Protein AF-D4D6W4-F1 (afdb_monomer_lite)

pLDDT: mean 74.92, std 17.28, range [34.22, 93.06]

Radius of gyration: 19.96 Å; chains: 1; bounding box: 44×34×54 Å

Organism: Trichophyton verrucosum (strain HKI 0517) (NCBI:txid663202)

Structure (mmCIF, N/CA/C/O backbone):
data_AF-D4D6W4-F1
#
_entry.id   AF-D4D6W4-F1
#
loop_
_atom_site.group_PDB
_atom_site.id
_atom_site.type_symbol
_atom_site.label_atom_id
_atom_site.label_alt_id
_atom_site.label_comp_id
_atom_site.label_asym_id
_atom_site.label_entity_id
_atom_site.label_seq_id
_atom_site.pdbx_PDB_ins_code
_atom_site.Cartn_x
_atom_site.Cartn_y
_atom_site.Cartn_z
_atom_site.occupancy
_atom_site.B_iso_or_equiv
_atom_site.auth_seq_id
_atom_site.auth_comp_id
_atom_site.auth_asym_id
_atom_site.auth_atom_id
_atom_site.pdbx_PDB_model_num
ATOM 1 N N . MET A 1 1 ? 13.815 -13.291 -10.326 1.00 60.91 1 MET A N 1
ATOM 2 C CA . MET A 1 1 ? 14.843 -12.905 -11.317 1.00 60.91 1 MET A CA 1
ATOM 3 C C . MET A 1 1 ? 14.920 -13.856 -12.507 1.00 60.91 1 MET A C 1
ATOM 5 O O . MET A 1 1 ? 14.895 -13.365 -13.626 1.00 60.91 1 MET A O 1
ATOM 9 N N . ALA A 1 2 ? 14.880 -15.183 -12.308 1.00 66.25 2 ALA A N 1
ATOM 10 C CA . ALA A 1 2 ? 14.905 -16.160 -13.410 1.00 66.25 2 ALA A CA 1
ATOM 11 C C . ALA A 1 2 ? 13.793 -15.969 -14.466 1.00 66.25 2 ALA A C 1
ATOM 13 O O . ALA A 1 2 ? 14.072 -16.048 -15.654 1.00 66.25 2 ALA A O 1
ATOM 14 N N . ARG A 1 3 ? 12.562 -15.614 -14.055 1.00 74.19 3 ARG A N 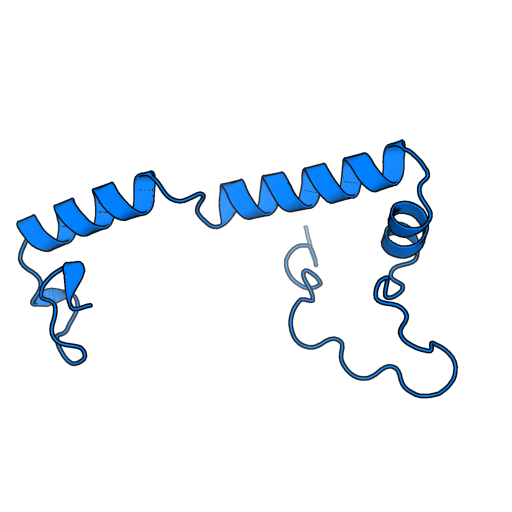1
ATOM 15 C CA . ARG A 1 3 ? 11.444 -15.339 -14.985 1.00 74.19 3 ARG A CA 1
ATOM 16 C C . ARG A 1 3 ? 11.747 -14.235 -16.008 1.00 74.19 3 ARG A C 1
ATOM 18 O O . ARG A 1 3 ? 11.245 -14.289 -17.121 1.00 74.19 3 ARG A O 1
ATOM 25 N N . PHE A 1 4 ? 12.560 -13.252 -15.626 1.00 78.50 4 PHE A N 1
ATOM 26 C CA . PHE A 1 4 ? 12.939 -12.118 -16.474 1.00 78.50 4 PHE A CA 1
ATOM 27 C C . PHE A 1 4 ? 14.383 -12.224 -16.983 1.00 78.50 4 PHE A C 1
ATOM 29 O O . PHE A 1 4 ? 14.873 -11.297 -17.619 1.00 78.50 4 PHE A O 1
ATOM 36 N N . HIS A 1 5 ? 15.052 -13.358 -16.730 1.00 78.56 5 HIS A N 1
ATOM 37 C CA . HIS A 1 5 ? 16.430 -13.623 -17.151 1.00 78.56 5 HIS A CA 1
ATOM 38 C C . HIS A 1 5 ? 17.409 -12.512 -16.722 1.00 78.56 5 HIS A C 1
ATOM 40 O O . HIS A 1 5 ? 18.282 -12.110 -17.484 1.00 78.56 5 HIS A O 1
ATOM 46 N N . ILE A 1 6 ? 17.237 -11.992 -15.502 1.00 84.00 6 ILE A N 1
ATOM 47 C CA . ILE A 1 6 ? 18.109 -10.971 -14.902 1.00 84.00 6 ILE A CA 1
ATOM 48 C C . ILE A 1 6 ? 19.056 -11.663 -13.918 1.00 84.00 6 ILE A C 1
ATOM 50 O O . ILE A 1 6 ? 18.612 -12.483 -13.108 1.00 84.00 6 ILE A O 1
ATOM 54 N N . HIS A 1 7 ? 20.350 -11.346 -13.980 1.00 81.19 7 HIS A N 1
ATOM 55 C CA . HIS A 1 7 ? 21.333 -11.851 -13.022 1.00 81.19 7 HIS A CA 1
ATOM 56 C C . HIS A 1 7 ? 21.209 -11.080 -11.691 1.00 81.19 7 HIS A C 1
ATOM 58 O O . HIS A 1 7 ? 21.040 -9.867 -11.708 1.00 81.19 7 HIS A O 1
ATOM 64 N N . PRO A 1 8 ? 21.289 -11.718 -10.511 1.00 80.25 8 PRO A N 1
ATOM 65 C CA . PRO A 1 8 ? 21.073 -11.030 -9.231 1.00 80.25 8 PRO A CA 1
ATOM 66 C C . PRO A 1 8 ? 22.081 -9.911 -8.916 1.00 80.25 8 PRO A C 1
ATOM 68 O O . PRO A 1 8 ?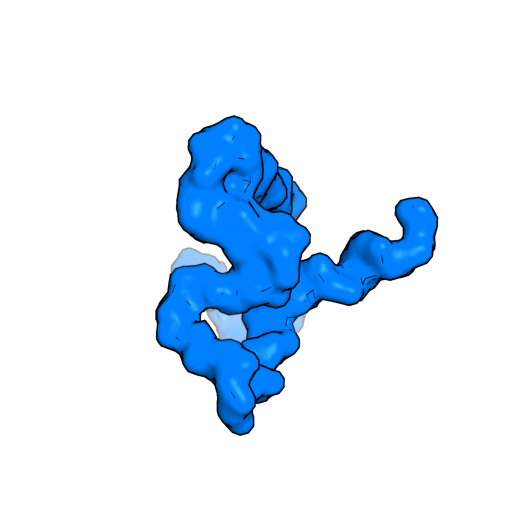 21.790 -9.074 -8.069 1.00 80.25 8 PRO A O 1
ATOM 71 N N . THR A 1 9 ? 23.243 -9.883 -9.574 1.00 85.25 9 THR A N 1
ATOM 72 C CA . THR A 1 9 ? 24.276 -8.847 -9.376 1.00 85.25 9 THR A CA 1
ATOM 73 C C . THR A 1 9 ? 24.292 -7.763 -10.456 1.00 85.25 9 THR A C 1
ATOM 75 O O . THR A 1 9 ? 25.142 -6.882 -10.386 1.00 85.25 9 THR A O 1
ATOM 78 N N . SER A 1 10 ? 23.430 -7.836 -11.477 1.00 79.50 10 SER A N 1
ATOM 79 C CA . SER A 1 10 ? 23.422 -6.840 -12.558 1.00 79.50 10 SER A CA 1
ATOM 80 C C . SER A 1 10 ? 22.861 -5.503 -12.078 1.00 79.50 10 SER A C 1
ATOM 82 O O . SER A 1 10 ? 21.882 -5.472 -11.325 1.00 79.50 10 SER A O 1
ATOM 84 N N . THR A 1 11 ? 23.446 -4.404 -12.550 1.00 82.62 11 THR A N 1
ATOM 85 C CA . THR A 1 11 ? 23.047 -3.045 -12.159 1.00 82.62 11 THR A CA 1
ATOM 86 C C . THR A 1 11 ? 21.815 -2.589 -12.947 1.00 82.62 11 THR A C 1
ATOM 88 O O . THR A 1 11 ? 21.590 -3.017 -14.075 1.00 82.62 11 THR A O 1
ATOM 91 N N . VAL A 1 12 ? 21.014 -1.670 -12.390 1.00 81.19 12 VAL A N 1
ATOM 92 C CA . VAL A 1 12 ? 19.781 -1.158 -13.032 1.00 81.19 12 VAL A CA 1
ATOM 93 C C . VAL A 1 12 ? 20.040 -0.574 -14.431 1.00 81.19 12 VAL A C 1
ATOM 95 O O . VAL A 1 12 ? 19.200 -0.715 -15.315 1.00 81.19 12 VAL A O 1
ATOM 98 N N . GLY A 1 13 ? 21.207 0.040 -14.649 1.00 81.69 13 GLY A N 1
ATOM 99 C CA . GLY A 1 13 ? 21.585 0.626 -15.941 1.00 81.69 13 GLY A CA 1
ATOM 100 C C . GLY A 1 13 ? 21.986 -0.381 -17.026 1.00 81.69 13 GLY A C 1
ATOM 101 O O . GLY A 1 13 ? 22.061 -0.006 -18.189 1.00 81.69 13 GLY A O 1
ATOM 102 N N . GLU A 1 14 ? 22.232 -1.644 -16.675 1.00 84.19 14 GLU A N 1
ATOM 103 C CA 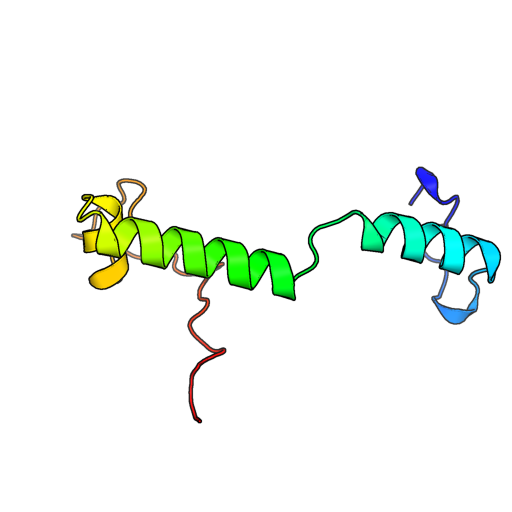. GLU A 1 14 ? 22.674 -2.694 -17.610 1.00 84.19 14 GLU A CA 1
ATOM 104 C C . GLU A 1 14 ? 21.494 -3.467 -18.222 1.00 84.19 14 GLU A C 1
ATOM 106 O O . GLU A 1 14 ? 21.678 -4.348 -19.062 1.00 84.19 14 GLU A O 1
ATOM 111 N N . LEU A 1 15 ? 20.269 -3.159 -17.791 1.00 83.94 15 LEU A N 1
ATOM 112 C CA . LEU A 1 15 ? 19.066 -3.857 -18.218 1.00 83.94 15 LEU A CA 1
ATOM 113 C C . LEU A 1 15 ? 18.652 -3.422 -19.626 1.00 83.94 15 LEU A C 1
ATOM 115 O O . LEU A 1 15 ? 18.524 -2.234 -19.926 1.00 83.94 15 LEU A O 1
ATOM 119 N N . ALA A 1 16 ? 18.365 -4.398 -20.487 1.00 87.56 16 ALA A N 1
ATOM 120 C CA . ALA A 1 16 ? 17.849 -4.116 -21.818 1.00 87.56 16 ALA A CA 1
ATOM 121 C C . ALA A 1 16 ? 16.432 -3.524 -21.734 1.00 87.56 16 ALA A C 1
ATOM 123 O O . ALA A 1 16 ? 15.602 -3.975 -20.942 1.00 87.56 16 ALA A O 1
ATOM 124 N N . THR A 1 17 ? 16.099 -2.581 -22.620 1.00 86.56 17 THR A N 1
ATOM 125 C CA . THR A 1 17 ? 14.784 -1.908 -22.645 1.00 86.56 17 THR A CA 1
ATOM 126 C C . THR A 1 17 ? 13.613 -2.894 -22.710 1.00 86.56 17 THR A C 1
ATOM 128 O O . THR A 1 17 ? 12.582 -2.679 -22.081 1.00 86.56 17 THR A O 1
ATOM 131 N N . ARG A 1 18 ? 13.783 -4.026 -23.404 1.00 86.69 18 ARG A N 1
ATOM 132 C CA . ARG A 1 18 ? 12.786 -5.105 -23.458 1.00 86.69 18 ARG A CA 1
ATOM 133 C C . ARG A 1 18 ? 12.496 -5.710 -22.080 1.00 86.69 18 ARG A C 1
ATOM 135 O O . ARG A 1 18 ? 11.336 -5.894 -21.735 1.00 86.69 18 ARG A O 1
ATOM 142 N N . GLN A 1 19 ? 13.533 -5.970 -21.284 1.00 85.56 19 GLN A N 1
ATOM 143 C CA . GLN A 1 19 ? 13.379 -6.518 -19.933 1.00 85.56 19 GLN A CA 1
ATOM 144 C C . GLN A 1 19 ? 12.669 -5.519 -19.018 1.00 85.56 19 GLN A C 1
ATOM 146 O O . GLN A 1 19 ? 11.833 -5.910 -18.209 1.00 85.56 19 GLN A O 1
ATOM 151 N N . VAL A 1 20 ? 12.959 -4.224 -19.178 1.00 86.56 20 VAL A N 1
ATOM 152 C CA . VAL A 1 20 ? 12.267 -3.157 -18.445 1.00 86.56 20 VAL A CA 1
ATOM 153 C C . VAL A 1 20 ? 10.776 -3.144 -18.787 1.00 86.56 20 VAL A C 1
ATOM 155 O O . VAL A 1 20 ? 9.948 -3.107 -17.879 1.00 86.56 20 VAL A O 1
ATOM 158 N N . LEU A 1 21 ? 10.413 -3.250 -20.068 1.00 88.75 21 LEU A N 1
ATOM 159 C CA . LEU A 1 21 ? 9.010 -3.308 -20.490 1.00 88.75 21 LEU A CA 1
ATOM 160 C C . LEU A 1 21 ? 8.284 -4.533 -19.914 1.00 88.75 21 LEU A C 1
ATOM 162 O O . LEU A 1 21 ? 7.209 -4.386 -19.330 1.00 88.75 21 LEU A O 1
ATOM 166 N N . ASP A 1 22 ? 8.901 -5.713 -19.981 1.00 87.12 22 ASP A N 1
ATOM 167 C CA . ASP A 1 22 ? 8.337 -6.945 -19.418 1.00 87.12 22 ASP A CA 1
ATOM 168 C C . ASP A 1 22 ? 8.120 -6.835 -17.895 1.00 87.12 22 ASP A C 1
ATOM 170 O O . ASP A 1 22 ? 7.101 -7.292 -17.365 1.00 87.12 22 ASP A O 1
ATOM 174 N N . LEU A 1 23 ? 9.047 -6.184 -17.181 1.00 86.00 23 LEU A N 1
ATOM 175 C CA . LEU A 1 23 ? 8.899 -5.885 -15.755 1.00 86.00 23 LEU A CA 1
ATOM 176 C C . LEU A 1 23 ? 7.737 -4.922 -15.502 1.00 86.00 23 LEU A C 1
ATOM 178 O O . LEU A 1 23 ? 6.907 -5.195 -14.637 1.00 86.00 23 LEU A O 1
ATOM 182 N N . THR A 1 24 ? 7.636 -3.828 -16.260 1.00 85.81 24 THR A N 1
ATOM 183 C CA . THR A 1 24 ? 6.544 -2.855 -16.085 1.00 85.81 24 THR A CA 1
ATOM 184 C C . THR A 1 24 ? 5.169 -3.472 -16.339 1.00 85.81 24 THR A C 1
ATOM 186 O O . THR A 1 24 ? 4.255 -3.239 -15.550 1.00 85.81 24 THR A O 1
ATOM 189 N N . GLY A 1 25 ? 5.031 -4.335 -17.352 1.00 85.56 25 GLY A N 1
ATOM 190 C CA . GLY A 1 25 ? 3.787 -5.064 -17.617 1.00 85.56 25 GLY A CA 1
ATOM 191 C C . GLY A 1 25 ? 3.450 -6.106 -16.544 1.00 85.56 25 GLY A C 1
ATOM 192 O O . GLY A 1 25 ? 2.284 -6.366 -16.253 1.00 85.56 25 GLY A O 1
ATOM 193 N N . ALA A 1 26 ? 4.454 -6.701 -15.897 1.00 84.56 26 ALA A N 1
ATOM 194 C CA . ALA A 1 26 ? 4.214 -7.574 -14.753 1.00 84.56 26 ALA A CA 1
ATOM 195 C C . ALA A 1 26 ? 3.795 -6.792 -13.498 1.00 84.56 26 ALA A C 1
ATOM 197 O O . ALA A 1 26 ? 2.936 -7.263 -12.751 1.00 84.56 26 ALA A O 1
ATOM 198 N N . LEU A 1 27 ? 4.382 -5.613 -13.279 1.00 83.38 27 LEU A N 1
ATOM 199 C CA . LEU A 1 27 ? 4.077 -4.741 -12.147 1.00 83.38 27 LEU A CA 1
ATOM 200 C C . LEU A 1 27 ? 2.679 -4.129 -12.256 1.00 83.38 27 LEU A C 1
ATOM 202 O O . LEU A 1 27 ? 1.979 -4.076 -11.252 1.00 83.38 27 LEU A O 1
ATOM 206 N N . SER A 1 28 ? 2.229 -3.745 -13.453 1.00 81.25 28 SER A N 1
ATOM 207 C CA . SER A 1 28 ? 0.888 -3.175 -13.653 1.00 81.25 28 SER A CA 1
ATOM 208 C C . SER A 1 28 ? -0.249 -4.135 -13.289 1.00 81.25 28 SER A C 1
ATOM 210 O O . SER A 1 28 ? -1.333 -3.696 -12.924 1.00 81.25 28 SER A O 1
ATOM 212 N N . ASN A 1 29 ? -0.011 -5.446 -13.380 1.00 80.44 29 ASN A N 1
ATOM 213 C CA . ASN A 1 29 ? -0.984 -6.469 -12.985 1.00 80.44 29 ASN A CA 1
ATOM 214 C C . ASN A 1 29 ? -1.030 -6.698 -11.470 1.00 80.44 29 ASN A C 1
ATOM 216 O O . ASN A 1 29 ? -1.957 -7.328 -10.958 1.00 80.44 29 ASN A O 1
ATOM 220 N N . MET A 1 30 ? -0.015 -6.236 -10.744 1.00 78.88 30 MET A N 1
ATOM 221 C CA . MET A 1 30 ? 0.019 -6.325 -9.296 1.00 78.88 30 MET A CA 1
ATOM 222 C C . MET A 1 30 ? -0.680 -5.105 -8.710 1.00 78.88 30 MET A C 1
ATOM 224 O O . MET A 1 30 ? -0.510 -3.981 -9.172 1.00 78.88 30 MET A O 1
ATOM 228 N N . LYS A 1 31 ? -1.448 -5.315 -7.642 1.00 72.62 31 LYS A N 1
ATOM 229 C CA . LYS A 1 31 ? -1.890 -4.202 -6.805 1.00 72.62 31 LYS A CA 1
ATOM 230 C C . LYS A 1 31 ? -0.634 -3.643 -6.141 1.00 72.62 31 LYS A C 1
ATOM 232 O O . LYS A 1 31 ? -0.066 -4.293 -5.268 1.00 72.62 31 LYS A O 1
ATOM 237 N N . ILE A 1 32 ? -0.141 -2.506 -6.615 1.00 82.81 32 ILE A N 1
ATOM 238 C CA . ILE A 1 32 ? 1.048 -1.864 -6.049 1.00 82.81 32 ILE A CA 1
ATOM 239 C C . ILE A 1 32 ? 0.638 -1.081 -4.797 1.00 82.81 32 ILE A C 1
ATOM 241 O O . ILE A 1 32 ? -0.536 -0.793 -4.561 1.00 82.81 32 ILE A O 1
ATOM 245 N N . GLU A 1 33 ? 1.639 -0.770 -3.981 1.00 74.75 33 GLU A N 1
ATOM 246 C CA . GLU A 1 33 ? 1.618 -0.068 -2.700 1.00 74.75 33 GLU A CA 1
ATOM 247 C C . GLU A 1 33 ? 0.432 0.869 -2.453 1.00 74.75 33 GLU A C 1
ATOM 249 O O . GLU A 1 33 ? -0.195 0.770 -1.403 1.00 74.75 33 GLU A O 1
ATOM 254 N N . ASN A 1 34 ? 0.103 1.772 -3.377 1.00 77.81 34 ASN A N 1
ATOM 255 C CA . ASN A 1 34 ? -0.967 2.745 -3.155 1.00 77.81 34 ASN A CA 1
ATOM 256 C C . ASN A 1 34 ? -2.361 2.113 -3.164 1.00 77.81 34 ASN A C 1
ATOM 258 O O . ASN A 1 34 ? -3.183 2.439 -2.306 1.00 77.81 34 ASN A O 1
ATOM 262 N N . ASP A 1 35 ? -2.618 1.178 -4.071 1.00 83.44 35 ASP A N 1
ATOM 263 C CA . ASP A 1 35 ? -3.913 0.506 -4.147 1.00 83.44 35 ASP A CA 1
ATOM 264 C C . ASP A 1 35 ? -4.058 -0.534 -3.036 1.00 83.44 35 ASP A C 1
ATOM 266 O O . ASP A 1 35 ? -5.120 -0.628 -2.422 1.00 83.44 35 ASP A O 1
ATOM 270 N N . LEU A 1 36 ? -2.970 -1.222 -2.670 1.00 85.69 36 LEU A N 1
ATOM 271 C CA . LEU A 1 36 ? -2.953 -2.094 -1.490 1.00 85.69 36 LEU A CA 1
ATOM 272 C C . LEU A 1 36 ? -3.197 -1.315 -0.194 1.00 85.69 36 LEU A C 1
ATOM 274 O O . LEU A 1 36 ? -3.970 -1.760 0.654 1.00 85.69 36 LEU A O 1
ATOM 278 N N . LYS A 1 37 ? -2.575 -0.140 -0.030 1.00 86.06 37 LYS A N 1
ATOM 279 C CA . LYS A 1 37 ? -2.806 0.730 1.135 1.00 86.06 37 LYS A CA 1
ATOM 280 C C . LYS A 1 37 ? -4.269 1.158 1.212 1.00 86.06 37 LYS A C 1
ATOM 282 O O . LYS A 1 37 ? -4.866 1.059 2.282 1.00 86.06 37 LYS A O 1
ATOM 287 N N . ARG A 1 38 ? -4.862 1.586 0.091 1.00 88.88 38 ARG A N 1
ATOM 288 C CA . ARG A 1 38 ? -6.289 1.948 0.016 1.00 88.88 38 ARG A CA 1
ATOM 289 C C . ARG A 1 38 ? -7.186 0.770 0.391 1.00 88.88 38 ARG A C 1
ATOM 291 O O . ARG A 1 38 ? -8.016 0.910 1.283 1.00 88.88 38 ARG A O 1
ATOM 298 N N . GLU A 1 39 ? -6.948 -0.402 -0.190 1.00 89.75 39 GLU A N 1
ATOM 299 C CA . GLU A 1 39 ? -7.714 -1.619 0.095 1.00 89.75 39 GLU A CA 1
ATOM 300 C C . GLU A 1 39 ? -7.625 -2.030 1.574 1.00 89.75 39 GLU A C 1
ATOM 302 O O . GLU A 1 39 ? -8.635 -2.367 2.194 1.00 89.75 39 GLU A O 1
ATOM 307 N N . ILE A 1 40 ? -6.440 -1.963 2.187 1.00 89.00 40 ILE A N 1
ATOM 308 C CA . ILE A 1 40 ? -6.260 -2.252 3.618 1.00 89.00 40 ILE A CA 1
ATOM 309 C C . ILE A 1 40 ? -7.031 -1.245 4.478 1.00 89.00 40 ILE A C 1
ATOM 311 O O . ILE A 1 40 ? -7.731 -1.645 5.413 1.00 89.00 40 ILE A O 1
ATOM 315 N N . LEU A 1 41 ? -6.936 0.050 4.167 1.00 88.62 41 LEU A N 1
ATOM 316 C CA . LEU A 1 41 ? -7.659 1.092 4.895 1.00 88.62 41 LEU A CA 1
ATOM 317 C C . LEU A 1 41 ? -9.172 0.907 4.781 1.00 88.62 41 LEU A C 1
ATOM 319 O O . LEU A 1 41 ? -9.873 1.017 5.786 1.00 88.62 41 LEU A O 1
ATOM 323 N N . ASP A 1 42 ? -9.676 0.577 3.597 1.00 91.75 42 ASP A N 1
ATOM 324 C CA . ASP A 1 42 ? -11.104 0.367 3.373 1.00 91.75 42 ASP A CA 1
ATOM 325 C C . ASP A 1 42 ? -11.606 -0.902 4.062 1.00 91.75 42 ASP A C 1
ATOM 327 O O . ASP A 1 42 ? -12.670 -0.889 4.684 1.00 91.75 42 ASP A O 1
ATOM 331 N N . ASN A 1 43 ? -10.797 -1.962 4.097 1.00 90.25 43 ASN A N 1
ATOM 332 C CA . ASN A 1 43 ? -11.079 -3.144 4.906 1.00 90.25 43 ASN A CA 1
ATOM 333 C C . ASN A 1 43 ? -11.166 -2.808 6.407 1.00 90.25 43 ASN A C 1
ATOM 335 O O . ASN A 1 43 ? -12.086 -3.264 7.091 1.00 90.25 43 ASN A O 1
ATOM 339 N N . ILE A 1 44 ? -10.259 -1.978 6.934 1.00 88.12 44 ILE A N 1
ATOM 340 C CA . ILE A 1 44 ? -10.286 -1.547 8.342 1.00 88.12 44 ILE A CA 1
ATOM 341 C C . ILE A 1 44 ? -11.507 -0.660 8.622 1.00 88.12 44 ILE A C 1
ATOM 343 O O . ILE A 1 44 ? -12.188 -0.863 9.630 1.00 88.12 44 ILE A O 1
ATOM 347 N N . LYS A 1 45 ? -11.819 0.297 7.740 1.00 90.62 45 LYS A N 1
ATOM 348 C CA . LYS A 1 45 ? -13.016 1.149 7.852 1.00 90.62 45 LYS A CA 1
ATOM 349 C C . LYS A 1 45 ? -14.286 0.305 7.848 1.00 90.62 45 LYS A C 1
ATOM 351 O O . LYS A 1 45 ? -15.119 0.469 8.736 1.00 90.62 45 LYS A O 1
ATOM 356 N N . ARG A 1 46 ? -14.394 -0.660 6.930 1.00 93.06 46 ARG A N 1
ATOM 357 C CA . ARG A 1 46 ? -15.509 -1.612 6.877 1.00 93.06 46 ARG A CA 1
ATOM 358 C C . ARG A 1 46 ? -15.662 -2.346 8.207 1.00 93.06 46 ARG A C 1
ATOM 360 O O . ARG A 1 46 ? -16.735 -2.306 8.803 1.00 93.06 46 ARG A O 1
ATOM 367 N N . LEU A 1 47 ? -14.582 -2.928 8.736 1.00 89.25 47 LEU A N 1
ATOM 368 C CA . LEU A 1 47 ? -14.609 -3.633 10.025 1.00 89.25 47 LEU A CA 1
ATOM 369 C C . LEU A 1 47 ? -15.078 -2.746 11.188 1.00 89.25 47 LEU A C 1
ATOM 371 O O . LEU A 1 47 ? -15.776 -3.248 12.074 1.00 89.25 47 LEU A O 1
ATOM 375 N N . LYS A 1 48 ? -14.715 -1.455 11.181 1.00 87.75 48 LYS A N 1
ATOM 376 C CA . LYS A 1 48 ? -15.182 -0.457 12.156 1.00 87.75 48 LYS A CA 1
ATOM 377 C C . LYS A 1 48 ? -16.679 -0.175 12.001 1.00 87.75 48 LYS A C 1
ATOM 379 O O . LYS A 1 48 ? -17.398 -0.277 12.987 1.00 87.75 48 LYS A O 1
ATOM 384 N N . THR A 1 49 ? -17.157 0.094 10.783 1.00 91.44 49 THR A N 1
ATOM 385 C CA . THR A 1 49 ? -18.583 0.382 10.519 1.00 91.44 49 THR A CA 1
ATOM 386 C C . THR A 1 49 ? -19.506 -0.788 10.860 1.00 91.44 49 THR A C 1
ATOM 388 O O . THR A 1 49 ? -20.602 -0.580 11.361 1.00 91.44 49 THR A O 1
ATOM 391 N N . THR A 1 50 ? -19.053 -2.029 10.654 1.00 92.56 50 THR A N 1
ATOM 392 C CA . THR A 1 50 ? -19.833 -3.236 10.969 1.00 92.56 50 THR A CA 1
ATOM 393 C C . THR A 1 50 ? -19.869 -3.553 12.474 1.00 92.56 50 THR A C 1
ATOM 395 O O . THR A 1 50 ? -20.638 -4.407 12.899 1.00 92.56 50 THR A O 1
ATOM 398 N N . GLY A 1 51 ? -19.040 -2.914 13.311 1.00 86.75 51 GLY A N 1
ATOM 399 C CA . GLY A 1 51 ? -19.064 -3.109 14.771 1.00 86.75 51 GLY A CA 1
ATOM 400 C C . GLY A 1 51 ? -18.499 -4.450 15.271 1.00 86.75 51 GLY A C 1
ATOM 401 O O . GLY A 1 51 ? -18.674 -4.816 16.435 1.00 86.75 51 GLY A O 1
ATOM 402 N N . THR A 1 52 ? -17.785 -5.193 14.420 1.00 89.56 52 THR A N 1
ATOM 403 C CA . THR A 1 52 ? -17.170 -6.482 14.790 1.00 89.56 52 THR A CA 1
ATOM 404 C C . THR A 1 52 ? -16.130 -6.330 15.913 1.00 89.56 52 THR A C 1
ATOM 406 O O . THR A 1 52 ? -15.532 -5.266 16.091 1.00 89.56 52 THR A O 1
ATOM 409 N N . TYR A 1 53 ? -15.846 -7.407 16.662 1.00 87.44 53 TYR A N 1
ATOM 410 C CA . TYR A 1 53 ? -14.802 -7.409 17.706 1.00 87.44 53 TYR A CA 1
ATOM 411 C C . TYR A 1 53 ? -13.448 -6.907 17.176 1.00 87.44 53 TYR A C 1
ATOM 413 O O . TYR A 1 53 ? -12.811 -6.059 17.797 1.00 87.44 53 TYR A O 1
ATOM 421 N N . ARG A 1 54 ? -13.057 -7.353 15.974 1.00 85.44 54 ARG A N 1
ATOM 422 C CA . ARG A 1 54 ? -11.840 -6.897 15.288 1.00 85.44 54 ARG A CA 1
ATOM 423 C C . ARG A 1 54 ? -11.855 -5.387 15.049 1.00 85.44 54 ARG A C 1
ATOM 425 O O . ARG A 1 54 ? -10.872 -4.725 15.354 1.00 85.44 54 ARG A O 1
ATOM 432 N N . GLY A 1 55 ? -12.969 -4.838 14.558 1.00 89.81 55 GLY A N 1
ATOM 433 C CA . GLY A 1 55 ? -13.138 -3.399 14.335 1.00 89.81 55 GLY A CA 1
ATOM 434 C C . GLY A 1 55 ? -12.978 -2.572 15.611 1.00 89.81 55 GLY A C 1
ATOM 435 O O . GLY A 1 55 ? -12.234 -1.593 15.614 1.00 89.81 55 GLY A O 1
ATOM 436 N N . ARG A 1 56 ? -13.591 -3.012 16.718 1.00 87.38 56 ARG A N 1
ATOM 437 C CA . ARG A 1 56 ? -13.441 -2.363 18.034 1.00 87.38 56 ARG A CA 1
ATOM 438 C C . ARG A 1 56 ? -11.993 -2.397 18.530 1.00 87.38 56 ARG A C 1
ATOM 440 O O . ARG A 1 56 ? -11.480 -1.383 18.985 1.00 87.38 56 ARG A O 1
ATOM 447 N N . ARG A 1 57 ? -11.296 -3.526 18.377 1.00 88.31 57 ARG A N 1
ATOM 448 C CA . ARG A 1 57 ? -9.873 -3.654 18.747 1.00 88.31 57 ARG A CA 1
ATOM 449 C C . ARG A 1 57 ? -8.962 -2.782 17.875 1.00 88.31 57 ARG A C 1
ATOM 451 O O . ARG A 1 57 ? -8.073 -2.135 18.413 1.00 88.31 57 ARG A O 1
ATOM 458 N N . HIS A 1 58 ? -9.242 -2.681 16.574 1.00 85.44 58 HIS A N 1
ATOM 459 C CA . HIS A 1 58 ? -8.562 -1.753 15.662 1.00 85.44 58 HIS A CA 1
ATOM 460 C C . HIS A 1 58 ? -8.838 -0.270 15.968 1.00 85.44 58 HIS A C 1
ATOM 462 O O . HIS A 1 58 ? -8.032 0.573 15.597 1.00 85.44 58 HIS A O 1
ATOM 468 N N . ALA A 1 59 ? -9.963 0.079 16.603 1.00 85.38 59 ALA A N 1
ATOM 469 C CA . ALA A 1 59 ? -10.227 1.444 17.073 1.00 85.38 59 ALA A CA 1
ATOM 470 C C . ALA A 1 59 ? -9.482 1.762 18.379 1.00 85.38 59 ALA A C 1
ATOM 472 O O . ALA A 1 59 ? -9.036 2.884 18.576 1.00 85.38 59 ALA A O 1
ATOM 473 N N . LEU A 1 60 ? -9.316 0.754 19.237 1.00 83.50 60 LEU A N 1
ATOM 474 C CA . LEU A 1 60 ? -8.588 0.844 20.504 1.00 83.50 60 LEU A CA 1
ATOM 475 C C . LEU A 1 60 ? -7.071 0.618 20.353 1.00 83.50 60 LEU A C 1
ATOM 477 O O . LEU A 1 60 ? -6.371 0.581 21.357 1.00 83.50 60 LEU A O 1
ATOM 481 N N . ASN A 1 61 ? -6.565 0.435 19.125 1.00 80.19 61 ASN A N 1
ATOM 482 C CA . ASN A 1 61 ? -5.163 0.106 18.825 1.00 80.19 61 ASN A CA 1
ATOM 483 C C . ASN A 1 61 ? -4.628 -1.117 19.591 1.00 80.19 61 ASN A C 1
ATOM 485 O O . ASN A 1 61 ? -3.456 -1.183 19.951 1.00 80.19 61 ASN A O 1
ATOM 489 N N . LEU A 1 62 ? -5.488 -2.109 19.826 1.00 81.38 62 LEU A N 1
ATOM 490 C CA . LEU A 1 62 ? -5.123 -3.343 20.512 1.00 81.38 62 LEU A CA 1
ATOM 491 C C . LEU A 1 62 ? -4.913 -4.484 19.510 1.00 81.38 62 LEU A C 1
ATOM 493 O O . LEU A 1 62 ? -5.639 -4.575 18.512 1.00 81.38 62 LEU A O 1
ATOM 497 N N . PRO A 1 63 ? -3.988 -5.417 19.790 1.00 82.50 63 PRO A N 1
ATOM 498 C CA . PRO A 1 63 ? -3.764 -6.555 18.917 1.00 82.50 63 PRO A CA 1
ATOM 499 C C . PRO A 1 63 ? -5.021 -7.427 18.806 1.00 82.50 63 PRO A C 1
ATOM 501 O O . PRO A 1 63 ? -5.781 -7.619 19.766 1.00 82.50 63 PRO A O 1
ATOM 504 N N . VAL A 1 64 ? -5.232 -7.945 17.593 1.00 77.56 64 VAL A N 1
ATOM 505 C CA . VAL A 1 64 ? -6.428 -8.707 17.190 1.00 77.56 64 VAL A CA 1
ATOM 506 C C . VAL A 1 64 ? -6.151 -10.215 17.101 1.00 77.56 64 VAL A C 1
ATOM 508 O O . VAL A 1 64 ? -7.084 -11.010 17.124 1.00 77.56 64 VAL A O 1
ATOM 511 N N . ARG A 1 65 ? -4.877 -10.631 17.054 1.00 79.94 65 ARG A N 1
ATOM 512 C CA . ARG A 1 65 ? -4.448 -12.035 16.885 1.00 79.94 65 ARG A CA 1
ATOM 513 C C . ARG A 1 65 ? -4.393 -12.848 18.193 1.00 79.94 65 ARG A C 1
ATOM 515 O O . ARG A 1 65 ? -3.686 -13.841 18.252 1.00 79.94 65 ARG A O 1
ATOM 522 N N . GLY A 1 66 ? -5.111 -12.426 19.238 1.00 73.06 66 GLY A N 1
ATOM 523 C CA . GLY A 1 66 ? -5.166 -13.161 20.512 1.00 73.06 66 GLY A CA 1
ATOM 524 C C . GLY A 1 66 ? -3.923 -13.022 21.400 1.00 73.06 66 GLY A C 1
ATOM 525 O O . GLY A 1 66 ? -3.679 -13.880 22.238 1.00 73.06 66 GLY A O 1
ATOM 526 N N . GLN A 1 67 ? -3.137 -11.956 21.226 1.00 80.12 67 GLN A N 1
ATOM 527 C CA . GLN A 1 67 ? -1.993 -11.658 22.094 1.00 80.12 67 GLN A CA 1
ATOM 528 C C . GLN A 1 67 ? -2.456 -11.190 23.488 1.00 80.12 67 GLN A C 1
ATOM 530 O O . GLN A 1 67 ? -3.423 -10.431 23.608 1.00 80.12 67 GLN A O 1
ATOM 535 N N . ASN A 1 68 ? -1.745 -11.621 24.536 1.00 67.19 68 ASN A N 1
ATOM 536 C CA . ASN A 1 68 ? -2.042 -11.289 25.932 1.00 67.19 68 ASN A CA 1
ATOM 537 C C . ASN A 1 68 ? -1.583 -9.864 26.277 1.00 67.19 68 ASN A C 1
ATOM 539 O O . ASN A 1 68 ? -0.394 -9.572 26.281 1.00 67.19 68 ASN A O 1
ATOM 543 N N . THR A 1 69 ? -2.510 -8.984 26.657 1.00 63.62 69 THR A N 1
ATOM 544 C CA . THR A 1 69 ? -2.222 -7.559 26.922 1.00 63.62 69 THR A CA 1
ATOM 545 C C . THR A 1 69 ? -1.757 -7.252 28.352 1.00 63.62 69 THR A C 1
ATOM 547 O O . THR A 1 69 ? -1.629 -6.084 28.699 1.00 63.62 69 THR A O 1
ATOM 550 N N . ARG A 1 70 ? -1.551 -8.265 29.211 1.00 63.16 70 ARG A N 1
ATOM 551 C CA . ARG A 1 70 ? -1.268 -8.069 30.650 1.00 63.16 70 ARG A CA 1
ATOM 552 C C . ARG A 1 70 ? 0.223 -8.032 31.014 1.00 63.16 70 ARG A C 1
ATOM 554 O O . ARG A 1 70 ? 0.551 -7.437 32.031 1.00 63.16 70 ARG A O 1
ATOM 561 N N . SER A 1 71 ? 1.114 -8.676 30.257 1.00 59.50 71 SER A N 1
ATOM 562 C CA . SER A 1 71 ? 2.511 -8.862 30.703 1.00 59.50 71 SER A CA 1
ATOM 563 C C . SER A 1 71 ? 3.586 -8.813 29.618 1.00 59.50 71 SER A C 1
ATOM 565 O O . SER A 1 71 ? 4.743 -8.617 29.965 1.00 59.50 71 SER A O 1
ATOM 567 N N . GLN A 1 72 ? 3.255 -8.972 28.334 1.00 49.88 72 GLN A N 1
ATOM 568 C CA . GLN A 1 72 ? 4.232 -8.875 27.245 1.00 49.88 72 GLN A CA 1
ATOM 569 C C . GLN A 1 72 ? 3.557 -8.242 26.028 1.00 49.88 72 GLN A C 1
ATOM 571 O O . GLN A 1 72 ? 2.792 -8.894 25.322 1.00 49.88 72 GLN A O 1
ATOM 576 N N . VAL A 1 73 ? 3.800 -6.951 25.808 1.00 53.56 73 VAL A N 1
ATOM 577 C CA . VAL A 1 73 ? 3.484 -6.284 24.539 1.00 53.56 73 VAL A CA 1
ATOM 578 C C . VAL A 1 73 ? 4.793 -5.775 23.965 1.00 53.56 73 VAL A C 1
ATOM 580 O O . VAL A 1 73 ? 5.136 -4.605 24.074 1.00 53.56 73 VAL A O 1
ATOM 583 N N . CYS A 1 74 ? 5.547 -6.702 23.400 1.00 45.62 74 CYS A N 1
ATOM 584 C CA . CYS A 1 74 ? 6.661 -6.455 22.499 1.00 45.62 74 CYS A CA 1
ATOM 585 C C . CYS A 1 74 ? 6.542 -7.644 21.536 1.00 45.62 74 CYS A C 1
ATOM 587 O O . CYS A 1 74 ? 6.652 -8.779 21.977 1.00 45.62 74 CYS A O 1
ATOM 589 N N . ASP A 1 75 ? 6.000 -7.511 20.333 1.00 39.97 75 ASP A N 1
ATOM 590 C CA . ASP A 1 75 ? 6.524 -6.637 19.298 1.00 39.97 75 ASP A CA 1
ATOM 591 C C . ASP A 1 75 ? 5.429 -5.841 18.582 1.00 39.97 75 ASP A C 1
ATOM 593 O O . ASP A 1 75 ? 4.438 -6.388 18.087 1.00 39.97 75 ASP A O 1
ATOM 597 N N . VAL A 1 76 ? 5.659 -4.534 18.463 1.00 49.25 76 VAL A N 1
ATOM 598 C CA . VAL A 1 76 ? 5.026 -3.689 17.440 1.00 49.25 76 VAL A CA 1
ATOM 599 C C . VAL A 1 76 ? 6.085 -3.302 16.403 1.00 49.25 76 VAL A C 1
ATOM 601 O O . VAL A 1 76 ? 6.212 -2.153 16.002 1.00 49.25 76 VAL A O 1
ATOM 604 N N . GLU A 1 77 ? 6.862 -4.281 15.960 1.00 43.59 77 GLU A N 1
ATOM 605 C CA . GLU A 1 77 ? 7.747 -4.192 14.799 1.00 43.59 77 GLU A CA 1
ATOM 606 C C . GLU A 1 77 ? 7.503 -5.495 14.031 1.00 43.59 77 GLU A C 1
ATOM 608 O O . GLU A 1 77 ? 7.816 -6.575 14.505 1.00 43.59 77 GLU A O 1
ATOM 613 N N . VAL A 1 78 ? 6.777 -5.545 12.916 1.00 34.22 78 VAL A N 1
ATOM 614 C CA . VAL A 1 78 ? 6.842 -4.697 11.728 1.00 34.22 78 VAL A CA 1
ATOM 615 C C . VAL A 1 78 ? 5.433 -4.608 11.116 1.00 34.22 78 VAL A C 1
ATOM 617 O O . VAL A 1 78 ? 5.041 -5.464 10.327 1.00 34.22 78 VAL A O 1
ATOM 620 N N . ASN A 1 79 ? 4.616 -3.632 11.526 1.00 37.84 79 ASN A N 1
ATOM 621 C CA . ASN A 1 79 ? 3.553 -3.014 10.696 1.00 37.84 79 ASN A CA 1
ATOM 622 C C . ASN A 1 79 ? 2.850 -1.865 11.430 1.00 37.84 79 ASN A C 1
ATOM 624 O O . ASN A 1 79 ? 1.630 -1.683 11.410 1.00 37.84 79 ASN A O 1
ATOM 628 N N . SER A 1 80 ? 3.673 -1.050 12.069 1.00 39.31 80 SER A N 1
ATOM 629 C CA . SER A 1 80 ? 3.352 0.311 12.446 1.00 39.31 80 SER A CA 1
ATOM 630 C C . SER A 1 80 ? 3.227 1.139 11.162 1.00 39.31 80 SER A C 1
ATOM 632 O O . SER A 1 80 ? 4.167 1.821 10.762 1.00 39.31 80 SER A O 1
ATOM 634 N N . ILE A 1 81 ? 2.036 1.169 10.546 1.00 43.56 81 ILE A N 1
ATOM 635 C CA . ILE A 1 81 ? 1.546 2.345 9.787 1.00 43.56 81 ILE A CA 1
ATOM 636 C C . ILE A 1 81 ? 1.327 3.488 10.806 1.00 43.56 81 ILE A C 1
ATOM 638 O O . ILE A 1 81 ? 0.249 4.050 10.941 1.00 43.56 81 ILE A O 1
ATOM 642 N N . TRP A 1 82 ? 2.335 3.756 11.629 1.00 38.28 82 TRP A N 1
ATOM 643 C CA . TRP A 1 82 ? 2.287 4.632 12.794 1.00 38.28 82 TRP A CA 1
ATOM 644 C C . TR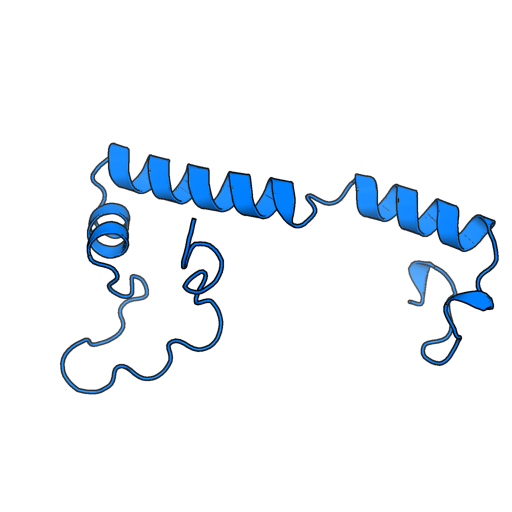P A 1 82 ? 3.220 5.835 12.607 1.00 38.28 82 TRP A C 1
ATOM 646 O O . TRP A 1 82 ? 3.399 6.615 13.526 1.00 38.28 82 TRP A O 1
ATOM 656 N N . VAL A 1 83 ? 3.789 6.024 11.408 1.00 41.09 83 VAL A N 1
ATOM 657 C CA . VAL A 1 83 ? 4.652 7.185 11.107 1.00 41.09 83 VAL A CA 1
ATOM 658 C C . VAL A 1 83 ? 4.216 7.962 9.850 1.00 41.09 83 VAL A C 1
ATOM 660 O O . VAL A 1 83 ? 4.540 9.131 9.715 1.00 41.09 83 VAL A O 1
ATOM 663 N N . ILE A 1 84 ? 3.397 7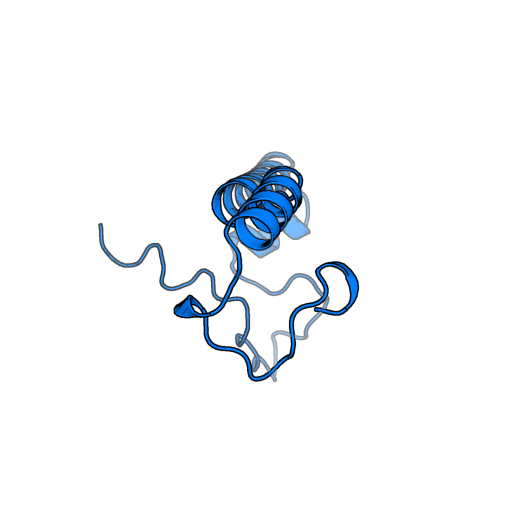.403 8.944 1.00 44.94 84 ILE A N 1
ATOM 664 C CA . ILE A 1 84 ? 3.018 8.103 7.687 1.00 44.94 84 ILE A CA 1
ATOM 665 C C . ILE A 1 84 ? 1.815 9.071 7.852 1.00 44.94 84 ILE A C 1
ATOM 667 O O . ILE A 1 84 ? 1.459 9.773 6.915 1.00 44.94 84 ILE A O 1
ATOM 671 N N . ILE A 1 85 ? 1.213 9.190 9.043 1.00 39.16 85 ILE A N 1
ATOM 672 C CA . ILE A 1 85 ? 0.262 10.287 9.355 1.00 39.16 85 ILE A CA 1
ATOM 673 C C . ILE A 1 85 ? 0.695 11.038 10.623 1.00 39.16 85 ILE A C 1
ATOM 675 O O . ILE A 1 85 ? -0.126 11.455 11.434 1.00 39.16 85 ILE A O 1
ATOM 679 N N . THR A 1 86 ? 1.996 11.174 10.864 1.00 42.81 86 THR A N 1
ATOM 680 C CA . THR A 1 86 ? 2.477 12.165 11.832 1.00 42.81 86 THR A CA 1
ATOM 681 C C . THR A 1 86 ? 2.802 13.451 11.068 1.00 42.81 86 THR A C 1
ATOM 683 O O . THR A 1 86 ? 3.760 13.468 10.303 1.00 42.81 86 THR A O 1
ATOM 686 N N . ASN A 1 87 ? 2.011 14.506 11.305 1.00 38.72 87 ASN A N 1
ATOM 687 C CA . ASN A 1 87 ? 2.190 15.906 10.879 1.00 38.72 87 ASN A CA 1
ATOM 688 C C . ASN A 1 87 ? 1.948 16.277 9.402 1.00 38.72 87 ASN A C 1
ATOM 690 O O . ASN A 1 87 ? 2.886 16.610 8.679 1.00 38.72 87 ASN A O 1
ATOM 694 N N . SER A 1 88 ? 0.674 16.327 8.995 1.00 42.59 88 SER A N 1
ATOM 695 C CA . SER A 1 88 ? -0.019 17.469 8.346 1.00 42.59 88 SER A CA 1
ATOM 696 C C . SER A 1 88 ? -1.496 17.128 8.155 1.00 42.59 88 SER A C 1
ATOM 698 O O . SER A 1 88 ? -1.779 15.948 7.846 1.00 42.59 88 SER A O 1
#

InterPro domains:
  IPR001892 Small ribosomal subunit protein uS13 [PF0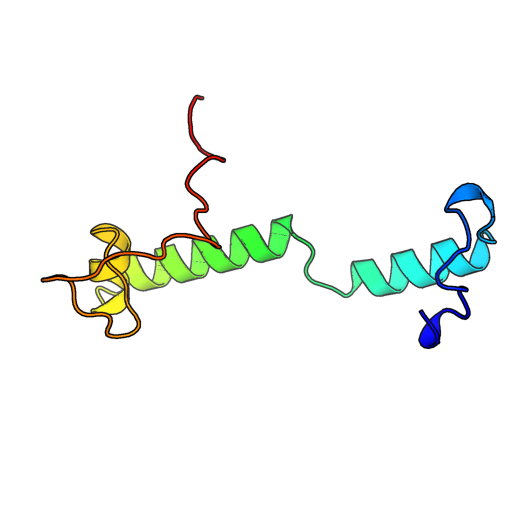0416] (21-71)
  IPR001892 Small ribosomal subunit protein uS13 [PIRSF002134] (2-72)
  IPR010979 Small ribosomal subunit protein uS13-like, H2TH [SSF46946] (2-73)
  IPR018269 Small ribosomal subunit protein uS13, conserved site [PS00646] (54-67)
  IPR027437 Small ribosomal subunit protein uS13, C-terminal [G3DSA:4.10.910.10] (38-74)

Sequence (88 aa):
MARFHIHPTSTVGELATRQVLDLTGALSNMKIENDLKREILDNIKRLKTTGTYRGRRHALNLPVRGQNTRSQVCDVEVNSIWVIITNS

Secondary structure (DSSP, 8-state):
-GGGT--TT--GGGS-HHHHHHHHHHHHTS--HHHHHHHHHHHHHHHHHTT-HHHHHHHTT--SS---TTT------S----STTS--

Foldseek 3Di:
DVVLPDDPPDDPVVDDPVSVVVVVVVVVPDCDDVNVVVVVVVVLVVCLVVPDPSNVCVVVVHDDPPDDPPDDDPDPPDDCPPPPPDDD